Protein AF-A0A940JQU8-F1 (afdb_monomer_lite)

pLDDT: mean 88.35, std 12.3, range [45.5, 98.0]

Foldseek 3Di:
DDDDDPDDPDPDPPPPDPPPVRVVVVCVVVVCVVVVVVVVVVQVQQFPPPVGDGHCVSVCCLVVVVDDPVPNVCVVVVVVLVVLLVVLLVCVLCVPPVVVQVCCVPPNVVCNVVLLCQLCVLVVDPPVRLVVVCVVVVVVVCVVPNPDSNSCSVVVNSNCSNVVNVVSVVVCVVPPVPVVVD

Radius of gyration: 26.98 Å; chains: 1; bounding box: 61×86×70 Å

Secondary structure (DSSP, 8-state):
-------------------HHHHHHHHHHHHHHHHHHHHHHHHHHHB-GGG--B-SHHHHHHHTT-S-HHHHHHHHHHHHHHHHHHHHHHHHHHHHHHHHHHHHHHT-GGGHHHHHHHHHHHHHS-HHHHHHHHHHHHHHHHHHH-S-GGGHHHHHHHHHHHHHHHHHHHHHHHTTHHHH--

Sequence (182 aa):
MTAPVRVRAERSPADIRPSRTTQVLVLVVVGLVFAVPIVAMLEFSLRAGLSGGYTLEHWATVLGGRMPPAYQKPLVGGILNSLLLAVLTIAIVLVILVPTQILVHLRFPKLRRVLEFVCLVPITIPAIVLVVGLAPVYSVIARMFGSGAWTLCFAYGILVLPYTYRAIQSNLSAVDLHTLTE

Structure (mmCIF, N/CA/C/O backbone):
data_AF-A0A940JQU8-F1
#
_entry.id   AF-A0A940JQU8-F1
#
loop_
_atom_site.group_PDB
_atom_site.id
_atom_site.type_symbol
_atom_site.label_atom_id
_atom_site.label_alt_id
_atom_site.label_comp_id
_atom_site.label_asym_id
_atom_site.label_entity_id
_atom_site.label_seq_id
_atom_site.pdbx_PDB_ins_code
_atom_site.Cartn_x
_atom_site.Cartn_y
_atom_site.Cartn_z
_atom_site.occupancy
_atom_site.B_iso_or_equiv
_atom_site.auth_seq_id
_atom_site.auth_comp_id
_atom_site.auth_asym_id
_atom_site.auth_atom_id
_atom_site.pdbx_PDB_model_num
ATOM 1 N N . MET A 1 1 ? -37.567 -61.293 26.072 1.00 49.84 1 MET A N 1
ATOM 2 C CA . MET A 1 1 ? -37.034 -61.166 24.696 1.00 49.84 1 MET A CA 1
ATOM 3 C C . MET A 1 1 ? -36.764 -59.696 24.419 1.00 49.84 1 MET A C 1
ATOM 5 O O . MET A 1 1 ? -37.660 -58.977 24.007 1.00 49.84 1 MET A O 1
ATOM 9 N N . THR A 1 2 ? -35.559 -59.231 24.733 1.00 54.09 2 THR A N 1
ATOM 10 C CA . THR A 1 2 ? -35.094 -57.857 24.500 1.00 54.09 2 THR A CA 1
ATOM 11 C C . THR A 1 2 ? -34.062 -57.913 23.378 1.00 54.09 2 THR A C 1
ATOM 13 O O . THR A 1 2 ? -32.994 -58.498 23.535 1.00 54.09 2 THR A O 1
ATOM 16 N N . ALA A 1 3 ? -34.418 -57.395 22.203 1.00 59.44 3 ALA A N 1
ATOM 17 C CA . ALA A 1 3 ? -33.510 -57.339 21.063 1.00 59.44 3 ALA A CA 1
ATOM 18 C C . ALA A 1 3 ? -32.385 -56.322 21.339 1.00 59.44 3 ALA A C 1
ATOM 20 O O . ALA A 1 3 ? -32.677 -55.230 21.834 1.00 59.44 3 ALA A O 1
ATOM 21 N N . PRO A 1 4 ? -31.114 -56.626 21.025 1.00 58.31 4 PRO A N 1
ATOM 22 C CA . PRO A 1 4 ? -30.039 -55.662 21.201 1.00 58.31 4 PRO A CA 1
ATOM 23 C C . PRO A 1 4 ? -30.141 -54.565 20.135 1.00 58.31 4 PRO A C 1
ATOM 25 O O . PRO A 1 4 ? -30.145 -54.830 18.929 1.00 58.31 4 PRO A O 1
ATOM 28 N N . VAL A 1 5 ? -30.211 -53.317 20.597 1.00 66.94 5 VAL A N 1
ATOM 29 C CA . VAL A 1 5 ? -30.098 -52.110 19.773 1.00 66.94 5 VAL A CA 1
ATOM 30 C C . VAL A 1 5 ? -28.709 -52.109 19.132 1.00 66.94 5 VAL A C 1
ATOM 32 O O . VAL A 1 5 ? -27.697 -51.982 19.818 1.00 66.94 5 VAL A O 1
ATOM 35 N N . ARG A 1 6 ? -28.643 -52.285 17.807 1.00 64.62 6 ARG A N 1
ATOM 36 C CA . ARG A 1 6 ? -27.387 -52.162 17.057 1.00 64.62 6 ARG A CA 1
ATOM 37 C C . ARG A 1 6 ? -26.989 -50.692 17.023 1.00 64.62 6 ARG A C 1
ATOM 39 O O . ARG A 1 6 ? -27.574 -49.909 16.279 1.00 64.62 6 ARG A O 1
ATOM 46 N N . VAL A 1 7 ? -25.986 -50.331 17.815 1.00 62.78 7 VAL A N 1
ATOM 47 C CA . VAL A 1 7 ? -25.299 -49.044 17.700 1.00 62.78 7 VAL A CA 1
ATOM 48 C C . VAL A 1 7 ? -24.676 -48.988 16.305 1.00 62.78 7 VAL A C 1
ATOM 50 O O . VAL A 1 7 ? -23.790 -49.772 15.964 1.00 62.78 7 VAL A O 1
ATOM 53 N N . ARG A 1 8 ? -25.212 -48.109 15.456 1.00 63.34 8 ARG A N 1
ATOM 54 C CA . ARG A 1 8 ? -24.683 -47.838 14.121 1.00 63.34 8 ARG A CA 1
ATOM 55 C C . ARG A 1 8 ? -23.295 -47.233 14.308 1.00 63.34 8 ARG A C 1
ATOM 57 O O . ARG A 1 8 ? -23.192 -46.154 14.873 1.00 63.34 8 ARG A O 1
ATOM 64 N N . ALA A 1 9 ? -22.252 -47.929 13.860 1.00 59.81 9 ALA A N 1
ATOM 65 C CA . ALA A 1 9 ? -20.895 -47.398 13.866 1.00 59.81 9 ALA A CA 1
ATOM 66 C C . ALA A 1 9 ? -20.884 -46.043 13.140 1.00 59.81 9 ALA A C 1
ATOM 68 O O . ALA A 1 9 ? -21.171 -45.970 11.939 1.00 59.81 9 ALA A O 1
ATOM 69 N N . GLU A 1 10 ? -20.618 -44.972 13.885 1.00 60.03 10 GLU A N 1
ATOM 70 C CA . GLU A 1 10 ? -20.389 -43.652 13.320 1.00 60.03 10 GLU A CA 1
ATOM 71 C C . GLU A 1 10 ? -19.164 -43.754 12.411 1.00 60.03 10 GLU A C 1
ATOM 73 O O . GLU A 1 10 ? -18.091 -44.202 12.820 1.00 60.03 10 GLU A O 1
ATOM 78 N N . ARG A 1 11 ? -19.343 -43.425 11.128 1.00 59.59 11 ARG A N 1
ATOM 79 C CA . ARG A 1 11 ? -18.234 -43.381 10.177 1.00 59.59 11 ARG A CA 1
ATOM 80 C C . ARG A 1 11 ? -17.250 -42.333 10.690 1.00 59.59 11 ARG A C 1
ATOM 82 O O . ARG A 1 11 ? -17.604 -41.161 10.760 1.00 59.59 11 ARG A O 1
ATOM 89 N N . SER A 1 12 ? -16.044 -42.773 11.045 1.00 60.91 12 SER A N 1
ATOM 90 C CA . SER A 1 12 ? -14.913 -41.897 11.355 1.00 60.91 12 SER A CA 1
ATOM 91 C C . SER A 1 12 ? -14.816 -40.812 10.271 1.00 60.91 12 SER A C 1
ATOM 93 O O . SER A 1 12 ? -14.932 -41.166 9.089 1.00 60.91 12 SER A O 1
ATOM 95 N N . PRO A 1 13 ? -14.686 -39.517 10.623 1.00 59.06 13 PRO A N 1
ATOM 96 C CA . PRO A 1 13 ? -14.544 -38.462 9.631 1.00 59.06 13 PRO A CA 1
ATOM 97 C C . PRO A 1 13 ? -13.324 -38.802 8.780 1.00 59.06 13 PRO A C 1
ATOM 99 O O . PRO A 1 13 ? -12.199 -38.804 9.272 1.00 59.06 13 PRO A O 1
ATOM 102 N N . ALA A 1 14 ? -13.574 -39.183 7.525 1.00 62.56 14 ALA A N 1
ATOM 103 C CA . ALA A 1 14 ? -12.526 -39.487 6.571 1.00 62.56 14 ALA A CA 1
ATOM 104 C C . ALA A 1 14 ? -11.546 -38.315 6.582 1.00 62.56 14 ALA A C 1
ATOM 106 O O . ALA A 1 14 ? -11.963 -37.169 6.432 1.00 62.56 14 ALA A O 1
ATOM 107 N N . ASP A 1 15 ? -10.272 -38.607 6.819 1.00 62.78 15 ASP A N 1
ATOM 108 C CA . ASP A 1 15 ? -9.181 -37.644 6.773 1.00 62.78 15 ASP A CA 1
ATOM 109 C C . ASP A 1 15 ? -9.208 -36.988 5.382 1.00 62.78 15 ASP A C 1
ATOM 111 O O . ASP A 1 15 ? -8.761 -37.579 4.398 1.00 62.78 15 ASP A O 1
ATOM 115 N N . ILE A 1 16 ? -9.822 -35.799 5.263 1.00 67.62 16 ILE A N 1
ATOM 116 C CA . ILE A 1 16 ? -9.925 -35.022 4.014 1.00 67.62 16 ILE A CA 1
ATOM 117 C C . ILE A 1 16 ? -8.558 -34.384 3.746 1.00 67.62 16 ILE A C 1
ATOM 119 O O . ILE A 1 16 ? -8.406 -33.168 3.642 1.00 67.62 16 ILE A O 1
ATOM 123 N N . ARG A 1 17 ? -7.513 -35.208 3.685 1.00 76.81 17 ARG A N 1
ATOM 124 C CA . ARG A 1 17 ? -6.199 -34.788 3.226 1.00 76.81 17 ARG A CA 1
ATOM 125 C C . ARG A 1 17 ? -6.185 -34.968 1.717 1.00 76.81 17 ARG A C 1
ATOM 127 O O . ARG A 1 17 ? -6.293 -36.101 1.246 1.00 76.81 17 ARG A O 1
ATOM 134 N N . PRO A 1 18 ? -6.074 -33.881 0.933 1.00 78.88 18 PRO A N 1
ATOM 135 C CA . PRO A 1 18 ? -5.881 -34.021 -0.498 1.00 78.88 18 PRO A CA 1
ATOM 136 C C . PRO A 1 18 ? -4.636 -34.875 -0.737 1.00 78.88 18 PRO A C 1
ATOM 138 O O . PRO A 1 18 ? -3.621 -34.714 -0.054 1.00 78.88 18 PRO A O 1
ATOM 141 N N . SER A 1 19 ? -4.721 -35.802 -1.691 1.00 90.38 19 SER A N 1
ATOM 142 C CA . SER A 1 19 ? -3.585 -36.656 -2.032 1.00 90.38 19 SER A CA 1
ATOM 143 C C . SER A 1 19 ? -2.365 -35.792 -2.376 1.00 90.38 19 SER A C 1
ATOM 145 O O . SER A 1 19 ? -2.509 -34.674 -2.880 1.00 90.38 19 SER A O 1
ATOM 147 N N . ARG A 1 20 ? -1.148 -36.308 -2.159 1.00 90.19 20 ARG A N 1
ATOM 148 C CA . ARG A 1 20 ? 0.091 -35.585 -2.503 1.00 90.19 20 ARG A CA 1
ATOM 149 C C . ARG A 1 20 ? 0.082 -35.097 -3.958 1.00 90.19 20 ARG A C 1
ATOM 151 O O . ARG A 1 20 ? 0.570 -34.012 -4.243 1.00 90.19 20 ARG A O 1
ATOM 158 N N . THR A 1 21 ? -0.530 -35.867 -4.861 1.00 91.88 21 THR A N 1
ATOM 159 C CA . THR A 1 21 ? -0.694 -35.480 -6.271 1.00 91.88 21 THR A CA 1
ATOM 160 C C . THR A 1 21 ? -1.620 -34.278 -6.440 1.00 91.88 21 THR A C 1
ATOM 162 O O . THR A 1 21 ? -1.264 -33.336 -7.138 1.00 91.88 21 THR A O 1
ATOM 165 N N . THR A 1 22 ? -2.758 -34.255 -5.741 1.00 92.06 22 THR A N 1
ATOM 166 C CA . THR A 1 22 ? -3.693 -33.125 -5.730 1.00 92.06 22 THR A CA 1
ATOM 167 C C . THR A 1 22 ? -3.034 -31.868 -5.165 1.00 92.06 22 THR A C 1
ATOM 169 O O . THR A 1 22 ? -3.172 -30.800 -5.747 1.00 92.06 22 THR A O 1
ATOM 172 N N . GLN A 1 23 ? -2.273 -31.985 -4.073 1.00 91.50 23 GLN A N 1
ATOM 173 C CA . GLN A 1 23 ? -1.538 -30.857 -3.490 1.00 91.50 23 GLN A CA 1
ATOM 174 C C . GLN A 1 23 ? -0.493 -30.292 -4.457 1.00 91.50 23 GLN A C 1
ATOM 176 O O . GLN A 1 23 ? -0.447 -29.082 -4.665 1.00 91.50 23 GLN A O 1
ATOM 181 N N . VAL A 1 24 ? 0.319 -31.157 -5.077 1.00 96.06 24 VAL A N 1
ATOM 182 C CA . VAL A 1 24 ? 1.325 -30.741 -6.068 1.00 96.06 24 VAL A CA 1
ATOM 183 C C . VAL A 1 24 ? 0.656 -30.101 -7.278 1.00 96.06 24 VAL A C 1
ATOM 185 O O . VAL A 1 24 ? 1.103 -29.049 -7.720 1.00 96.06 24 VAL A O 1
ATOM 188 N N . LEU A 1 25 ? -0.435 -30.681 -7.778 1.00 96.62 25 LEU A N 1
ATOM 189 C CA . LEU A 1 25 ? -1.187 -30.117 -8.895 1.00 96.62 25 LEU A CA 1
ATOM 190 C C . LEU A 1 25 ? -1.701 -28.713 -8.561 1.00 96.62 25 LEU A C 1
ATOM 192 O O . LEU A 1 25 ? -1.490 -27.792 -9.343 1.00 96.62 25 LEU A O 1
ATOM 196 N N . VAL A 1 26 ? -2.321 -28.535 -7.391 1.00 95.31 26 VAL A N 1
ATOM 197 C CA . VAL A 1 26 ? -2.802 -27.224 -6.931 1.00 95.31 26 VAL A CA 1
ATOM 198 C C . VAL A 1 26 ? -1.645 -26.232 -6.815 1.00 95.31 26 VAL A C 1
ATOM 200 O O . VAL A 1 26 ? -1.750 -25.125 -7.334 1.00 95.31 26 VAL A O 1
ATOM 203 N N . LEU A 1 27 ? -0.527 -26.625 -6.199 1.00 95.94 27 LEU A N 1
ATOM 204 C CA . LEU A 1 27 ? 0.652 -25.766 -6.062 1.00 95.94 27 LEU A CA 1
ATOM 205 C C . LEU A 1 27 ? 1.246 -25.367 -7.416 1.00 95.94 27 LEU A C 1
ATOM 207 O O . LEU A 1 27 ? 1.606 -24.209 -7.594 1.00 95.94 27 LEU A O 1
ATOM 211 N N . VAL A 1 28 ? 1.325 -26.294 -8.372 1.00 97.12 28 VAL A N 1
ATOM 212 C CA . VAL A 1 28 ? 1.831 -26.015 -9.722 1.00 97.12 28 VAL A CA 1
ATOM 213 C C . VAL A 1 28 ? 0.885 -25.083 -10.467 1.00 97.12 28 VAL A C 1
ATOM 215 O O . VAL A 1 28 ? 1.341 -24.100 -11.038 1.00 97.12 28 VAL A O 1
ATOM 218 N N . VAL A 1 29 ? -0.424 -25.341 -10.438 1.00 97.62 29 VAL A N 1
ATOM 219 C CA . VAL A 1 29 ? -1.412 -24.499 -11.129 1.00 97.62 29 VAL A CA 1
ATOM 220 C C . VAL A 1 29 ? -1.415 -23.086 -10.549 1.00 97.62 29 VAL A C 1
ATOM 222 O O . VAL A 1 29 ? -1.272 -22.120 -11.294 1.00 97.62 29 VAL A O 1
ATOM 225 N N . VAL A 1 30 ? -1.513 -22.954 -9.225 1.00 96.81 30 VAL A N 1
ATOM 226 C CA . VAL A 1 30 ? -1.472 -21.650 -8.548 1.00 96.81 30 VAL A CA 1
ATOM 227 C C . VAL A 1 30 ? -0.127 -20.966 -8.792 1.00 96.81 30 VAL A C 1
ATOM 229 O O . VAL A 1 30 ? -0.088 -19.790 -9.146 1.00 96.81 30 VAL A O 1
ATOM 232 N N . GLY A 1 31 ? 0.974 -21.709 -8.674 1.00 96.88 31 GLY A N 1
ATOM 233 C CA . GLY A 1 31 ? 2.319 -21.214 -8.945 1.00 96.88 31 GLY A CA 1
ATOM 234 C C . GLY A 1 31 ? 2.462 -20.669 -10.363 1.00 96.88 31 GLY A C 1
ATOM 235 O O . GLY A 1 31 ? 2.976 -19.570 -10.533 1.00 96.88 31 GLY A O 1
ATOM 236 N N . LEU A 1 32 ? 1.945 -21.374 -11.373 1.00 97.44 32 LEU A N 1
ATOM 237 C CA . LEU A 1 32 ? 1.961 -20.924 -12.766 1.00 97.44 32 LEU A CA 1
ATOM 238 C C . LEU A 1 32 ? 1.111 -19.670 -12.979 1.00 97.44 32 LEU A C 1
ATOM 240 O O . LEU A 1 32 ? 1.562 -18.754 -13.662 1.00 97.44 32 LEU A O 1
ATOM 244 N N . VAL A 1 33 ? -0.072 -19.585 -12.364 1.00 97.31 33 VAL A N 1
ATOM 245 C CA . VAL A 1 33 ? -0.937 -18.395 -12.459 1.00 97.31 33 VAL A CA 1
ATOM 246 C C . VAL A 1 33 ? -0.211 -17.129 -11.987 1.00 97.31 33 VAL A C 1
ATOM 248 O O . VAL A 1 33 ? -0.344 -16.086 -12.623 1.00 97.31 33 VAL A O 1
ATOM 251 N N . PHE A 1 34 ? 0.597 -17.212 -10.925 1.00 96.50 34 PHE A N 1
ATOM 252 C CA . PHE A 1 34 ? 1.397 -16.076 -10.447 1.00 96.50 34 PHE A CA 1
ATOM 253 C C . PHE A 1 34 ? 2.729 -15.905 -11.187 1.00 96.50 34 PHE A C 1
ATOM 255 O O . PHE A 1 34 ? 3.167 -14.776 -11.413 1.00 96.50 34 PHE A O 1
ATOM 262 N N . ALA A 1 35 ? 3.381 -17.000 -11.578 1.00 96.69 35 ALA A N 1
ATOM 263 C CA . ALA A 1 35 ? 4.684 -16.956 -12.231 1.00 96.69 35 ALA A CA 1
ATOM 264 C C . ALA A 1 35 ? 4.595 -16.421 -13.663 1.00 96.69 35 ALA A C 1
ATOM 266 O O . ALA A 1 35 ? 5.477 -15.673 -14.077 1.00 96.69 35 ALA A O 1
ATOM 267 N N . VAL A 1 36 ? 3.539 -16.755 -14.413 1.00 97.44 36 VAL A N 1
ATOM 268 C CA . VAL A 1 36 ? 3.397 -16.352 -15.822 1.00 97.44 36 VAL A CA 1
ATOM 269 C C . VAL A 1 36 ? 3.441 -14.825 -15.996 1.00 97.44 36 VAL A C 1
ATOM 271 O O . VAL A 1 36 ? 4.273 -14.373 -16.781 1.00 97.44 36 VAL A O 1
ATOM 274 N N . PRO A 1 37 ? 2.662 -14.001 -15.263 1.00 96.81 37 PRO A N 1
ATOM 275 C CA . PRO A 1 37 ? 2.769 -12.543 -15.355 1.00 96.81 37 PRO A CA 1
ATOM 276 C C . PRO A 1 37 ? 4.151 -12.003 -14.973 1.00 96.81 37 PRO A C 1
ATOM 278 O O . PRO A 1 37 ? 4.640 -11.076 -15.610 1.00 96.81 37 PRO A O 1
ATOM 281 N N . ILE A 1 38 ? 4.802 -12.583 -13.960 1.00 96.19 38 ILE A N 1
ATOM 282 C CA . ILE A 1 38 ? 6.134 -12.145 -13.514 1.00 96.19 38 ILE A CA 1
ATOM 283 C C . ILE A 1 38 ? 7.177 -12.438 -14.593 1.00 96.19 38 ILE A C 1
ATOM 285 O O . ILE A 1 38 ? 7.941 -11.552 -14.970 1.00 96.19 38 ILE A O 1
ATOM 289 N N . VAL A 1 39 ? 7.180 -13.660 -15.128 1.00 96.06 39 VAL A N 1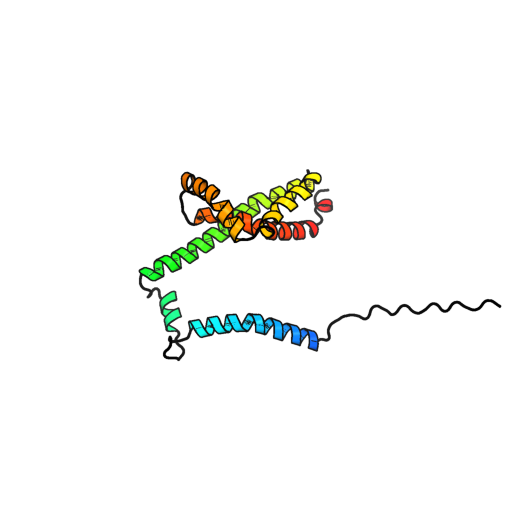
ATOM 290 C CA . VAL A 1 39 ? 8.074 -14.060 -16.219 1.00 96.06 39 VAL A CA 1
ATOM 291 C C . VAL A 1 39 ? 7.799 -13.223 -17.465 1.00 96.06 39 VAL A C 1
ATOM 293 O O . VAL A 1 39 ? 8.745 -12.772 -18.098 1.00 96.06 39 VAL A O 1
ATOM 296 N N . ALA A 1 40 ? 6.533 -12.939 -17.779 1.00 94.88 40 ALA A N 1
ATOM 297 C CA . ALA A 1 40 ? 6.168 -12.065 -18.889 1.00 94.88 40 ALA A CA 1
ATOM 298 C C . ALA A 1 40 ? 6.666 -10.624 -18.690 1.00 94.88 40 ALA A C 1
ATOM 300 O O . ALA A 1 40 ? 7.173 -10.030 -19.634 1.00 94.88 40 ALA A O 1
ATOM 301 N N . MET A 1 41 ? 6.586 -10.060 -17.478 1.00 95.06 41 MET A N 1
ATOM 302 C CA . MET A 1 41 ? 7.152 -8.735 -17.184 1.00 95.06 41 MET A CA 1
ATOM 303 C C . MET A 1 41 ? 8.680 -8.718 -17.315 1.00 95.06 41 MET A C 1
ATOM 305 O O . MET A 1 41 ? 9.239 -7.755 -17.841 1.00 95.06 41 MET A O 1
ATOM 309 N N . LEU A 1 42 ? 9.359 -9.778 -16.866 1.00 92.81 42 LEU A N 1
ATOM 310 C CA . LEU A 1 42 ? 10.810 -9.915 -17.012 1.00 92.81 42 LEU A CA 1
ATOM 311 C C . LEU A 1 42 ? 11.209 -10.024 -18.484 1.00 92.81 42 LEU A C 1
ATOM 313 O O . LEU A 1 42 ? 12.090 -9.295 -18.935 1.00 92.81 42 LEU A O 1
ATOM 317 N N . GLU A 1 43 ? 10.530 -10.883 -19.237 1.00 92.69 43 GLU A N 1
ATOM 318 C CA . GLU A 1 43 ? 10.736 -11.068 -20.671 1.00 92.69 43 GLU A CA 1
ATOM 319 C C . GLU A 1 43 ? 10.489 -9.759 -21.432 1.00 92.69 43 GLU A C 1
ATOM 321 O O . GLU A 1 43 ? 11.355 -9.322 -22.190 1.00 92.69 43 GLU A O 1
ATOM 326 N N . PHE A 1 44 ? 9.389 -9.063 -21.128 1.00 91.88 44 PHE A N 1
ATOM 327 C CA . PHE A 1 44 ? 9.067 -7.758 -21.699 1.00 91.88 44 PHE A CA 1
ATOM 328 C C . PHE A 1 44 ? 10.151 -6.717 -21.408 1.00 91.88 44 PHE A C 1
ATOM 330 O O . PHE A 1 44 ? 10.539 -5.977 -22.309 1.00 91.88 44 PHE A O 1
ATOM 337 N N . SER A 1 45 ? 10.693 -6.686 -20.185 1.00 91.94 45 SER A N 1
ATOM 338 C CA . SER A 1 45 ? 11.773 -5.755 -19.822 1.00 91.94 45 SER A CA 1
ATOM 339 C C . SER A 1 45 ? 13.055 -5.959 -20.645 1.00 91.94 45 SER A C 1
ATOM 341 O O . SER A 1 45 ? 13.848 -5.029 -20.804 1.00 91.94 45 SER A O 1
ATOM 343 N N . LEU A 1 46 ? 13.254 -7.168 -21.178 1.00 92.31 46 LEU A N 1
ATOM 344 C CA . LEU A 1 46 ? 14.413 -7.544 -21.983 1.00 92.31 46 LEU A CA 1
ATOM 345 C C . LEU A 1 46 ? 14.161 -7.405 -23.486 1.00 92.31 46 LEU A C 1
ATOM 347 O O . LEU A 1 46 ? 15.114 -7.469 -24.255 1.00 92.31 46 LEU A O 1
ATOM 351 N N . ARG A 1 47 ? 12.920 -7.225 -23.948 1.00 91.38 47 ARG A N 1
ATOM 352 C CA . ARG A 1 47 ? 12.636 -7.121 -25.388 1.00 91.38 47 ARG A CA 1
ATOM 353 C C . ARG A 1 47 ? 13.238 -5.863 -25.990 1.00 91.38 47 ARG A C 1
ATOM 355 O O . ARG A 1 47 ? 12.961 -4.766 -25.518 1.00 91.38 47 ARG A O 1
ATOM 362 N N . ALA A 1 48 ? 13.964 -6.007 -27.095 1.00 86.56 48 ALA A N 1
ATOM 363 C CA . ALA A 1 48 ? 14.486 -4.899 -27.895 1.00 86.56 48 ALA A CA 1
ATOM 364 C C . ALA A 1 48 ? 13.380 -4.258 -28.765 1.00 86.56 48 ALA A C 1
ATOM 366 O O . ALA A 1 48 ? 13.445 -4.262 -29.994 1.00 86.56 48 ALA A O 1
ATOM 367 N N . GLY A 1 49 ? 12.326 -3.739 -28.125 1.00 79.19 49 GLY A N 1
ATOM 368 C CA . GLY A 1 49 ? 11.205 -3.066 -28.785 1.00 79.19 49 GLY A CA 1
ATOM 369 C C . GLY A 1 49 ? 10.351 -3.970 -29.688 1.00 79.19 49 GLY A C 1
ATOM 370 O O . GLY A 1 49 ? 10.294 -5.188 -29.524 1.00 79.19 49 GLY A O 1
ATOM 371 N N . LEU A 1 50 ? 9.656 -3.352 -30.651 1.00 78.44 50 LEU A N 1
ATOM 372 C CA . LEU A 1 50 ? 8.785 -4.040 -31.621 1.00 78.44 50 LEU A CA 1
ATOM 373 C C . LEU A 1 50 ? 9.569 -4.791 -32.711 1.00 78.44 50 LEU A C 1
ATOM 375 O O . LEU A 1 50 ? 8.997 -5.620 -33.410 1.00 78.44 50 LEU A O 1
ATOM 379 N N . SER A 1 51 ? 10.869 -4.510 -32.849 1.00 73.19 51 SER A N 1
ATOM 380 C CA . SER A 1 51 ? 11.779 -5.149 -33.808 1.00 73.19 51 SER A CA 1
ATOM 381 C C . SER A 1 51 ? 12.128 -6.601 -33.465 1.00 73.19 51 SER A C 1
ATOM 383 O O . SER A 1 51 ? 12.694 -7.301 -34.301 1.00 73.19 51 SER A O 1
ATOM 385 N N . GLY A 1 52 ? 11.769 -7.066 -32.264 1.00 75.06 52 GLY A N 1
ATOM 386 C CA . GLY A 1 52 ? 12.111 -8.398 -31.774 1.00 75.06 52 GLY A CA 1
ATOM 387 C C . GLY A 1 52 ? 13.536 -8.488 -31.215 1.00 75.06 52 GLY A C 1
ATOM 388 O O . GLY A 1 52 ? 14.342 -7.572 -31.352 1.00 75.06 52 GLY A O 1
ATOM 389 N N . GLY A 1 53 ? 13.833 -9.608 -30.551 1.00 86.88 53 GLY A N 1
ATOM 390 C CA . GLY A 1 53 ? 15.122 -9.869 -29.899 1.00 86.88 53 GLY A CA 1
ATOM 391 C C . GLY A 1 53 ? 15.177 -9.467 -28.421 1.00 86.88 53 GLY A C 1
ATOM 392 O O . GLY A 1 53 ? 14.284 -8.794 -27.905 1.00 86.88 53 GLY A O 1
ATOM 393 N N . TYR A 1 54 ? 16.243 -9.900 -27.741 1.00 91.06 54 TYR A N 1
ATOM 394 C CA . TYR A 1 54 ? 16.498 -9.614 -26.328 1.00 91.06 54 TYR A CA 1
ATOM 395 C C . TYR A 1 54 ? 17.743 -8.743 -26.162 1.00 91.06 54 TYR A C 1
ATOM 397 O O . TYR A 1 54 ? 18.781 -9.013 -26.765 1.00 91.06 54 TYR A O 1
ATOM 405 N N . THR A 1 55 ? 17.647 -7.721 -25.319 1.00 90.62 55 THR A N 1
ATOM 406 C CA . THR A 1 55 ? 18.731 -6.807 -24.970 1.00 90.62 55 THR A CA 1
ATOM 407 C C . THR A 1 55 ? 18.729 -6.508 -23.473 1.00 90.62 55 THR A C 1
ATOM 409 O O . THR A 1 55 ? 17.684 -6.365 -22.839 1.00 90.62 55 THR A O 1
ATOM 412 N N . LEU A 1 56 ? 19.926 -6.371 -22.903 1.00 91.38 56 LEU A N 1
ATOM 413 C CA . LEU A 1 56 ? 20.125 -5.883 -21.534 1.00 91.38 56 LEU A CA 1
ATOM 414 C C . LEU A 1 56 ? 20.292 -4.357 -21.474 1.00 91.38 56 LEU A C 1
ATOM 416 O O . LEU A 1 56 ? 20.494 -3.796 -20.396 1.00 91.38 56 LEU A O 1
ATOM 420 N N . GLU A 1 57 ? 20.204 -3.671 -22.614 1.00 89.62 57 GLU A N 1
ATOM 421 C CA . GLU A 1 57 ? 20.453 -2.235 -22.721 1.00 89.62 57 GLU A CA 1
ATOM 422 C C . GLU A 1 57 ? 19.491 -1.395 -21.875 1.00 89.62 57 GLU A C 1
ATOM 424 O O . GLU A 1 57 ? 19.926 -0.424 -21.258 1.00 89.62 57 GLU A O 1
ATOM 429 N N . HIS A 1 58 ? 18.219 -1.788 -21.751 1.00 89.19 58 HIS A N 1
ATOM 430 C CA . HIS A 1 58 ? 17.258 -1.094 -20.884 1.00 89.19 58 HIS A CA 1
ATOM 431 C C . HIS A 1 58 ? 17.729 -1.069 -19.426 1.00 89.19 58 HIS A C 1
ATOM 433 O O . HIS A 1 58 ? 17.788 -0.009 -18.803 1.00 89.19 58 HIS A O 1
ATOM 439 N N . TRP A 1 59 ? 18.150 -2.222 -18.901 1.00 90.81 59 TRP A N 1
ATOM 440 C CA . TRP A 1 59 ? 18.666 -2.340 -17.538 1.00 90.81 59 TRP A CA 1
ATOM 441 C C . TRP A 1 59 ? 20.006 -1.624 -17.368 1.00 90.81 59 TRP A C 1
ATOM 443 O O . TRP A 1 59 ? 20.195 -0.917 -16.380 1.00 90.81 59 TRP A O 1
ATOM 453 N N . ALA A 1 60 ? 20.911 -1.728 -18.345 1.00 90.44 60 ALA A N 1
ATOM 454 C CA . ALA A 1 60 ? 22.178 -0.997 -18.333 1.00 90.44 60 ALA A CA 1
ATOM 455 C C . ALA A 1 60 ? 21.973 0.529 -18.370 1.00 90.44 60 ALA A C 1
ATOM 457 O O . ALA A 1 60 ? 22.718 1.271 -17.733 1.00 90.44 60 ALA A O 1
ATOM 458 N N . THR A 1 61 ? 20.948 1.006 -19.073 1.00 89.94 61 THR A N 1
ATOM 459 C CA . THR A 1 61 ? 20.593 2.429 -19.151 1.00 89.94 61 THR A CA 1
ATOM 460 C C . THR A 1 61 ? 19.998 2.924 -17.834 1.00 89.94 61 THR A C 1
ATOM 462 O O . THR A 1 61 ? 20.363 4.005 -17.362 1.00 89.94 61 THR A O 1
ATOM 465 N N . VAL A 1 62 ? 19.136 2.111 -17.210 1.00 88.75 62 VAL A N 1
ATOM 466 C CA . VAL A 1 62 ? 18.515 2.413 -15.914 1.00 88.75 62 VAL A CA 1
ATOM 467 C C . VAL A 1 62 ? 19.544 2.428 -14.783 1.00 88.75 62 VAL A C 1
ATOM 469 O O . VAL A 1 62 ? 19.614 3.400 -14.032 1.00 88.75 62 VAL A O 1
ATOM 472 N N . LEU A 1 63 ? 20.361 1.379 -14.680 1.00 88.69 63 LEU A N 1
ATOM 473 C CA . LEU A 1 63 ? 21.340 1.204 -13.601 1.00 88.69 63 LEU A CA 1
ATOM 474 C C . LEU A 1 63 ? 22.623 2.013 -13.823 1.00 88.69 63 LEU A C 1
ATOM 476 O O . LEU A 1 63 ? 23.234 2.475 -12.865 1.00 88.69 63 LEU A O 1
ATOM 480 N N . GLY A 1 64 ? 23.031 2.207 -15.078 1.00 85.56 64 GLY A N 1
ATOM 481 C CA . GLY A 1 64 ? 24.244 2.940 -15.441 1.00 85.56 64 GLY A CA 1
ATOM 482 C C . GLY A 1 64 ? 24.096 4.462 -15.428 1.00 85.56 64 GLY A C 1
ATOM 483 O O . GLY A 1 64 ? 25.041 5.152 -15.800 1.00 85.56 64 GLY A O 1
ATOM 484 N N . GLY A 1 65 ? 22.924 4.996 -15.060 1.00 81.12 65 GLY A N 1
ATOM 485 C CA . GLY A 1 65 ? 22.680 6.442 -15.005 1.00 81.12 65 GLY A CA 1
ATOM 486 C C . GLY A 1 65 ? 22.735 7.135 -16.371 1.00 81.12 65 GLY A C 1
ATOM 487 O O . GLY A 1 65 ? 22.993 8.332 -16.441 1.00 81.12 65 GLY A O 1
ATOM 488 N N . ARG A 1 66 ? 22.515 6.388 -17.460 1.00 84.62 66 ARG A N 1
ATOM 489 C CA . ARG A 1 66 ? 22.571 6.893 -18.845 1.00 84.62 66 ARG A CA 1
ATOM 490 C C . ARG A 1 66 ? 21.213 7.389 -19.352 1.00 84.62 66 ARG A C 1
ATOM 492 O O . ARG A 1 66 ? 21.088 7.762 -20.514 1.00 84.62 66 ARG A O 1
ATOM 499 N N . MET A 1 67 ? 20.186 7.370 -18.500 1.00 87.25 67 MET A N 1
ATOM 500 C CA . MET A 1 67 ? 18.860 7.873 -18.849 1.00 87.25 67 MET A CA 1
ATOM 501 C C . MET A 1 67 ? 18.866 9.395 -19.041 1.00 87.25 67 MET A C 1
ATOM 503 O O . MET A 1 67 ? 19.514 10.112 -18.279 1.00 87.25 67 MET A O 1
ATOM 507 N N . PRO A 1 68 ? 18.071 9.923 -19.989 1.00 89.81 68 PRO A N 1
ATOM 508 C CA . PRO A 1 68 ? 17.863 11.358 -20.095 1.00 89.81 68 PRO A CA 1
ATOM 509 C C . PRO A 1 68 ? 17.315 11.943 -18.776 1.00 89.81 68 PRO A C 1
ATOM 511 O O . PRO A 1 68 ? 16.434 11.327 -18.158 1.00 89.81 68 PRO A O 1
ATOM 514 N N . PRO A 1 69 ? 17.736 13.158 -18.365 1.00 86.06 69 PRO A N 1
ATOM 515 C CA . PRO A 1 69 ? 17.290 13.777 -17.112 1.00 86.06 69 PRO A CA 1
ATOM 516 C C . PRO A 1 69 ? 15.767 13.903 -16.972 1.00 86.06 69 PRO A C 1
ATOM 518 O O . PRO A 1 69 ? 15.251 13.895 -15.855 1.00 86.06 69 PRO A O 1
ATOM 521 N N . ALA A 1 70 ? 15.052 13.991 -18.100 1.00 90.81 70 ALA A N 1
ATOM 522 C CA . ALA A 1 70 ? 13.593 14.030 -18.157 1.00 90.81 70 ALA A CA 1
ATOM 523 C C . ALA A 1 70 ? 12.924 12.761 -17.594 1.00 90.81 70 ALA A C 1
ATOM 525 O O . ALA A 1 70 ? 11.844 12.861 -17.024 1.00 90.81 70 ALA A O 1
ATOM 526 N N . TYR A 1 71 ? 13.567 11.594 -17.704 1.00 89.56 71 TYR A N 1
ATOM 527 C CA . TYR A 1 71 ? 13.049 10.312 -17.204 1.00 89.56 71 TYR A CA 1
ATOM 528 C C . TYR A 1 71 ? 13.689 9.904 -15.876 1.00 89.56 71 TYR A C 1
ATOM 530 O O . TYR A 1 71 ? 13.016 9.370 -14.995 1.00 89.56 71 TYR A O 1
ATOM 538 N N . GLN A 1 72 ? 14.975 10.213 -15.693 1.00 89.56 72 GLN A N 1
ATOM 539 C CA . GLN A 1 72 ? 15.698 9.859 -14.474 1.00 89.56 72 GLN A CA 1
ATOM 540 C C . GLN A 1 72 ? 15.139 10.579 -13.239 1.00 89.56 72 GLN A C 1
ATOM 542 O O . GLN A 1 72 ? 14.958 9.948 -12.197 1.00 89.56 72 GLN A O 1
ATOM 547 N N . LYS A 1 73 ? 14.834 11.883 -13.340 1.00 90.12 73 LYS A N 1
ATOM 548 C CA . LYS A 1 73 ? 14.318 12.658 -12.198 1.00 90.12 73 LYS A CA 1
ATOM 549 C C . LYS A 1 73 ? 12.962 12.130 -11.699 1.00 90.12 73 LYS A C 1
ATOM 551 O O . LYS A 1 73 ? 12.865 11.874 -10.498 1.00 90.12 73 LYS A O 1
ATOM 556 N N . PRO A 1 74 ? 11.940 11.907 -12.553 1.00 92.44 74 PRO A N 1
ATOM 557 C CA . PRO A 1 74 ? 10.681 11.311 -12.109 1.00 92.44 74 PRO A CA 1
ATOM 558 C C . PRO A 1 74 ? 10.828 9.881 -11.588 1.00 92.44 74 PRO A C 1
ATOM 560 O O . PRO A 1 74 ? 10.176 9.548 -10.604 1.00 92.44 74 PRO A O 1
ATOM 563 N N . LEU A 1 75 ? 11.685 9.050 -12.196 1.00 92.25 75 LEU A N 1
ATOM 564 C CA . LEU A 1 75 ? 11.891 7.669 -11.750 1.00 92.25 75 LEU A CA 1
ATOM 565 C C . LEU A 1 75 ? 12.471 7.623 -10.333 1.00 92.25 75 LEU A C 1
ATOM 567 O O . LEU A 1 75 ? 11.895 7.003 -9.440 1.00 92.25 75 LEU A O 1
ATOM 571 N N . VAL A 1 76 ? 13.589 8.320 -10.113 1.00 91.31 76 VAL A N 1
ATOM 572 C CA . VAL A 1 76 ? 14.249 8.370 -8.802 1.00 91.31 76 VAL A CA 1
ATOM 573 C C . VAL A 1 76 ? 13.345 9.053 -7.777 1.00 91.31 76 VAL A C 1
ATOM 575 O O . VAL A 1 76 ? 13.174 8.541 -6.673 1.00 91.31 76 VAL A O 1
ATOM 578 N N . GLY A 1 77 ? 12.708 10.166 -8.152 1.00 93.44 77 GLY A N 1
ATOM 579 C CA . GLY A 1 77 ? 11.744 10.854 -7.295 1.00 93.44 77 GLY A CA 1
ATOM 580 C C . GLY A 1 77 ? 10.563 9.961 -6.910 1.00 93.44 77 GLY A C 1
ATOM 581 O O . GLY A 1 77 ? 10.175 9.934 -5.747 1.00 93.44 77 GLY A O 1
ATOM 582 N N . GLY A 1 78 ? 10.024 9.179 -7.847 1.00 94.62 78 GLY A N 1
ATOM 583 C CA . GLY A 1 78 ? 8.939 8.229 -7.605 1.00 94.62 78 GLY A CA 1
ATOM 584 C C . GLY A 1 78 ? 9.331 7.108 -6.644 1.00 94.62 78 GLY A C 1
ATOM 585 O O . GLY A 1 78 ? 8.578 6.817 -5.713 1.00 94.62 78 GLY A O 1
ATOM 586 N N . ILE A 1 79 ? 10.523 6.525 -6.813 1.00 95.38 79 ILE A N 1
ATOM 587 C CA . ILE A 1 79 ? 11.059 5.495 -5.907 1.00 95.38 79 ILE A CA 1
ATOM 588 C C . ILE A 1 79 ? 11.233 6.064 -4.494 1.00 95.38 79 ILE A C 1
ATOM 590 O O . ILE A 1 79 ? 10.735 5.481 -3.530 1.00 95.38 79 ILE A O 1
ATOM 594 N N . LEU A 1 80 ? 11.885 7.223 -4.369 1.00 96.25 80 LEU A N 1
ATOM 595 C CA . LEU A 1 80 ? 12.118 7.865 -3.075 1.00 96.25 80 LEU A CA 1
ATOM 596 C C . LEU A 1 80 ? 10.808 8.271 -2.395 1.00 96.25 80 LEU A C 1
ATOM 598 O O . LEU A 1 80 ? 10.630 7.994 -1.211 1.00 96.25 80 LEU A O 1
ATOM 602 N N . ASN A 1 81 ? 9.866 8.858 -3.136 1.00 96.44 81 ASN A N 1
ATOM 603 C CA . ASN A 1 81 ? 8.548 9.208 -2.608 1.00 96.44 81 ASN A CA 1
ATOM 604 C C . ASN A 1 81 ? 7.778 7.965 -2.149 1.00 96.44 81 ASN A C 1
ATOM 606 O O . ASN A 1 81 ? 7.136 8.011 -1.106 1.00 96.44 81 ASN A O 1
ATOM 610 N N . SER A 1 82 ? 7.858 6.854 -2.886 1.00 97.12 82 SER A N 1
ATOM 611 C CA . SER A 1 82 ? 7.185 5.600 -2.517 1.00 97.12 82 SER A CA 1
ATOM 612 C C . SER A 1 82 ? 7.763 4.999 -1.236 1.00 97.12 82 SER A C 1
ATOM 614 O O . SER A 1 82 ? 7.005 4.616 -0.347 1.00 97.12 82 SER A O 1
ATOM 616 N N . LEU A 1 83 ? 9.093 4.966 -1.107 1.00 97.62 83 LEU A N 1
ATOM 617 C CA . LEU A 1 83 ? 9.773 4.510 0.110 1.00 97.62 83 LEU A CA 1
ATOM 618 C C . LEU A 1 83 ? 9.442 5.405 1.306 1.00 97.62 83 LEU A C 1
ATOM 620 O O . LEU A 1 83 ? 9.087 4.905 2.373 1.00 97.62 83 LEU A O 1
ATOM 624 N N . LEU A 1 84 ? 9.512 6.725 1.116 1.00 97.25 84 LEU A N 1
ATOM 625 C CA . LEU A 1 84 ? 9.163 7.701 2.142 1.00 97.25 84 LEU A CA 1
ATOM 626 C C . LEU A 1 84 ? 7.715 7.513 2.605 1.00 97.25 84 LEU A C 1
ATOM 628 O O . LEU A 1 84 ? 7.454 7.454 3.804 1.00 97.25 84 LEU A O 1
ATOM 632 N N . LEU A 1 85 ? 6.780 7.376 1.663 1.00 97.62 85 LEU A N 1
ATOM 633 C CA . LEU A 1 85 ? 5.371 7.148 1.962 1.00 97.62 85 LEU A CA 1
ATOM 634 C C . LEU A 1 85 ? 5.147 5.838 2.709 1.00 97.62 85 LEU A C 1
ATOM 636 O O . LEU A 1 85 ? 4.421 5.839 3.699 1.00 97.62 85 LEU A O 1
ATOM 640 N N . ALA A 1 86 ? 5.797 4.750 2.294 1.00 97.69 86 ALA A N 1
ATOM 641 C CA . ALA A 1 86 ? 5.690 3.466 2.976 1.00 97.69 86 ALA A CA 1
ATOM 642 C C . ALA A 1 86 ? 6.140 3.572 4.441 1.00 97.69 86 ALA A C 1
ATOM 644 O O . ALA A 1 86 ? 5.393 3.195 5.345 1.00 97.69 86 ALA A O 1
ATOM 645 N N . VAL A 1 87 ? 7.322 4.144 4.689 1.00 98.00 87 VAL A N 1
ATOM 646 C CA . VAL A 1 87 ? 7.867 4.298 6.046 1.00 98.00 87 VAL A CA 1
ATOM 647 C C . VAL A 1 87 ? 6.982 5.204 6.900 1.00 98.00 87 VAL A C 1
ATOM 649 O O . VAL A 1 87 ? 6.639 4.830 8.021 1.00 98.00 87 VAL A O 1
ATOM 652 N N . LEU A 1 88 ? 6.571 6.365 6.380 1.00 97.75 88 LEU A N 1
ATOM 653 C CA . LEU A 1 88 ? 5.726 7.304 7.121 1.00 97.75 88 LEU A CA 1
ATOM 654 C C . LEU A 1 88 ? 4.355 6.707 7.441 1.00 97.75 88 LEU A C 1
ATOM 656 O O . LEU A 1 88 ? 3.898 6.814 8.577 1.00 97.75 88 LEU A O 1
ATOM 660 N N . THR A 1 89 ? 3.706 6.053 6.477 1.00 97.88 89 THR A N 1
ATOM 661 C CA . THR A 1 89 ? 2.410 5.406 6.704 1.00 97.88 89 THR A CA 1
ATOM 662 C C . THR A 1 89 ? 2.517 4.304 7.753 1.00 97.88 89 THR A C 1
ATOM 664 O O . THR A 1 89 ? 1.696 4.272 8.669 1.00 97.88 89 THR A O 1
ATOM 667 N N . ILE A 1 90 ? 3.533 3.439 7.669 1.00 97.44 90 ILE A N 1
ATOM 668 C CA . ILE A 1 90 ? 3.758 2.384 8.668 1.00 97.44 90 ILE A CA 1
ATOM 669 C C . ILE A 1 90 ? 3.973 3.002 10.052 1.00 97.44 90 ILE A C 1
ATOM 671 O O . ILE A 1 90 ? 3.310 2.597 11.006 1.00 97.44 90 ILE A O 1
ATOM 675 N N . ALA A 1 91 ? 4.849 4.002 10.160 1.00 98.00 91 ALA A N 1
ATOM 676 C CA . ALA A 1 91 ? 5.146 4.659 11.427 1.00 98.00 91 ALA A CA 1
ATOM 677 C C . ALA A 1 91 ? 3.889 5.283 12.050 1.00 98.00 91 ALA A C 1
ATOM 679 O O . ALA A 1 91 ? 3.575 4.993 13.201 1.00 98.00 91 ALA A O 1
ATOM 680 N N . ILE A 1 92 ? 3.132 6.077 11.284 1.00 97.44 92 ILE A N 1
ATOM 681 C CA . ILE A 1 92 ? 1.904 6.735 11.756 1.00 97.44 92 ILE A CA 1
ATOM 682 C C . ILE A 1 92 ? 0.883 5.700 12.230 1.00 97.44 92 ILE A C 1
ATOM 684 O O . ILE A 1 92 ? 0.349 5.814 13.334 1.00 97.44 92 ILE A O 1
ATOM 688 N N . VAL A 1 93 ? 0.616 4.677 11.414 1.00 97.56 93 VAL A N 1
ATOM 689 C CA . VAL A 1 93 ? -0.405 3.678 11.741 1.00 97.56 93 VAL A CA 1
ATOM 690 C C . VAL A 1 93 ? 0.008 2.861 12.956 1.00 97.56 93 VAL A C 1
ATOM 692 O O . VAL A 1 93 ? -0.824 2.660 13.833 1.00 97.56 93 VAL A O 1
ATOM 695 N N . LEU A 1 94 ? 1.263 2.420 13.061 1.00 96.38 94 LEU A N 1
ATOM 696 C CA . LEU A 1 94 ? 1.708 1.642 14.218 1.00 96.38 94 LEU A CA 1
ATOM 697 C C . LEU A 1 94 ? 1.714 2.477 15.501 1.00 96.38 94 LEU A C 1
ATOM 699 O O . LEU A 1 94 ? 1.172 2.028 16.510 1.00 96.38 94 LEU A O 1
ATOM 703 N N . VAL A 1 95 ? 2.258 3.697 15.456 1.00 97.44 95 VAL A N 1
ATOM 704 C CA . VAL A 1 95 ? 2.328 4.596 16.621 1.00 97.44 95 VAL A CA 1
ATOM 705 C C . VAL A 1 95 ? 0.940 4.944 17.149 1.00 97.44 95 VAL A C 1
ATOM 707 O O . VAL A 1 95 ? 0.779 5.109 18.351 1.00 97.44 95 VAL A O 1
ATOM 710 N N . ILE A 1 96 ? -0.074 5.035 16.287 1.00 96.75 96 ILE A N 1
ATOM 711 C CA . ILE A 1 96 ? -1.444 5.333 16.718 1.00 96.75 96 ILE A CA 1
ATOM 712 C C . ILE A 1 96 ? -2.188 4.049 17.101 1.00 96.75 96 ILE A C 1
ATOM 714 O O . ILE A 1 96 ? -2.771 3.957 18.184 1.00 96.75 96 ILE A O 1
ATOM 718 N N . LEU A 1 97 ? -2.199 3.050 16.220 1.00 96.31 97 LEU A N 1
ATOM 719 C CA . LEU A 1 97 ? -3.103 1.908 16.322 1.00 96.31 97 LEU A CA 1
ATOM 720 C C . LEU A 1 97 ? -2.667 0.898 17.380 1.00 96.31 97 LEU A C 1
ATOM 722 O O . LEU A 1 97 ? -3.522 0.422 18.124 1.00 96.31 97 LEU A O 1
ATOM 726 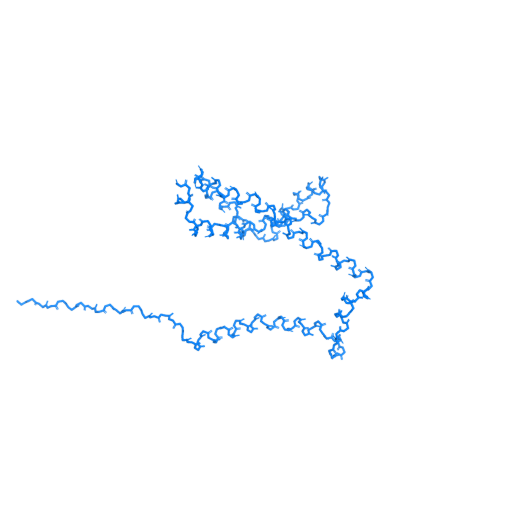N N . VAL A 1 98 ? -1.368 0.602 17.487 1.00 95.19 98 VAL A N 1
ATOM 727 C CA . VAL A 1 98 ? -0.843 -0.367 18.463 1.00 95.19 98 VAL A CA 1
ATOM 728 C C . VAL A 1 98 ? -1.177 0.047 19.901 1.00 95.19 98 VAL A C 1
ATOM 730 O O . VAL A 1 98 ? -1.846 -0.732 20.587 1.00 95.19 98 VAL A O 1
ATOM 733 N N . PRO A 1 99 ? -0.810 1.254 20.387 1.00 94.31 99 PRO A N 1
ATOM 734 C CA . PRO A 1 99 ? -1.145 1.637 21.756 1.00 94.31 99 PRO A CA 1
ATOM 735 C C . PRO A 1 99 ? -2.655 1.765 21.958 1.00 94.31 99 PRO A C 1
ATOM 737 O O . PRO A 1 99 ? -3.155 1.387 23.016 1.00 94.31 99 PRO A O 1
ATOM 740 N N . THR A 1 100 ? -3.401 2.224 20.946 1.00 95.19 100 THR A N 1
ATOM 741 C CA . THR A 1 100 ? -4.868 2.300 21.019 1.00 95.19 100 THR A CA 1
ATOM 742 C C . THR A 1 100 ? -5.483 0.913 21.205 1.00 95.19 100 THR A C 1
ATOM 744 O O . THR A 1 100 ? -6.339 0.731 22.071 1.00 95.19 100 THR A O 1
ATOM 747 N N . GLN A 1 101 ? -5.037 -0.089 20.443 1.00 93.06 101 GLN A N 1
ATOM 748 C CA . GLN A 1 101 ? -5.527 -1.458 20.579 1.00 93.06 101 GLN A CA 1
ATOM 749 C C . GLN A 1 101 ? -5.157 -2.054 21.936 1.00 93.06 101 GLN A C 1
ATOM 751 O O . GLN A 1 101 ? -6.039 -2.629 22.573 1.00 93.06 101 GLN A O 1
ATOM 756 N N . ILE A 1 102 ? -3.919 -1.884 22.407 1.00 92.00 102 ILE A N 1
ATOM 757 C CA . ILE A 1 102 ? -3.492 -2.367 23.731 1.00 92.00 102 ILE A CA 1
ATOM 758 C C . ILE A 1 102 ? -4.348 -1.728 24.834 1.00 92.00 102 ILE A C 1
ATOM 760 O O . ILE A 1 102 ? -4.922 -2.433 25.665 1.00 92.00 102 ILE A O 1
ATOM 764 N N . LEU A 1 103 ? -4.512 -0.402 24.810 1.00 92.62 103 LEU A N 1
ATOM 765 C CA . LEU A 1 103 ? -5.288 0.330 25.811 1.00 92.62 103 LEU A CA 1
ATOM 766 C C . LEU A 1 103 ? -6.760 -0.103 25.833 1.00 92.62 103 LEU A C 1
ATOM 768 O O . LEU A 1 103 ? -7.338 -0.282 26.907 1.00 92.62 103 LEU A O 1
ATOM 772 N N . VAL A 1 104 ? -7.372 -0.285 24.661 1.00 92.56 104 VAL A N 1
ATOM 773 C CA . VAL A 1 104 ? -8.769 -0.723 24.546 1.00 92.56 104 VAL A CA 1
ATOM 774 C C . VAL A 1 104 ? -8.946 -2.168 25.019 1.00 92.56 104 VAL A C 1
ATOM 776 O O . VAL A 1 104 ? -9.949 -2.457 25.669 1.00 92.56 104 VAL A O 1
ATOM 779 N N . HIS A 1 105 ? -7.985 -3.059 24.756 1.00 86.50 105 HIS A N 1
ATOM 780 C CA . HIS A 1 105 ? -8.049 -4.444 25.236 1.00 86.50 105 HIS A CA 1
ATOM 781 C C . HIS A 1 105 ? -7.854 -4.548 26.753 1.00 86.50 105 HIS A C 1
ATOM 783 O O . HIS A 1 105 ? -8.561 -5.330 27.381 1.00 86.50 105 HIS A O 1
ATOM 789 N N . LEU A 1 106 ? -6.958 -3.747 27.342 1.00 86.44 106 LEU A N 1
ATOM 790 C CA . LEU A 1 106 ? -6.654 -3.815 28.776 1.00 86.44 106 LEU A CA 1
ATOM 791 C C . LEU A 1 106 ? -7.632 -3.019 29.651 1.00 86.44 106 LEU A C 1
ATOM 793 O O . LEU A 1 106 ? -8.036 -3.497 30.706 1.00 86.44 106 LEU A O 1
ATOM 797 N N . ARG A 1 107 ? -8.011 -1.794 29.252 1.00 89.12 107 ARG A N 1
ATOM 798 C CA . ARG A 1 107 ? -8.801 -0.888 30.112 1.00 89.12 107 ARG A CA 1
ATOM 799 C C . ARG A 1 107 ? -10.240 -0.657 29.660 1.00 89.12 107 ARG A C 1
ATOM 801 O O . ARG A 1 107 ? -11.090 -0.369 30.499 1.00 89.12 107 ARG A O 1
ATOM 808 N N . PHE A 1 108 ? -10.538 -0.749 28.362 1.00 91.94 108 PHE A N 1
ATOM 809 C CA . PHE A 1 108 ? -11.836 -0.320 27.816 1.00 91.94 108 PHE A CA 1
ATOM 810 C C . PHE A 1 108 ? -12.482 -1.358 26.884 1.00 91.94 108 PHE A C 1
ATOM 812 O O . PHE A 1 108 ? -12.768 -1.050 25.723 1.00 91.94 108 PHE A O 1
ATOM 819 N N . PRO A 1 109 ? -12.819 -2.566 27.373 1.00 85.31 109 PRO A N 1
ATOM 820 C CA . PRO A 1 109 ? -13.320 -3.653 26.527 1.00 85.31 109 PRO A CA 1
ATOM 821 C C . PRO A 1 109 ? -14.605 -3.295 25.758 1.00 85.31 109 PRO A C 1
ATOM 823 O O . PRO A 1 109 ? -14.825 -3.790 24.653 1.00 85.31 109 PRO A O 1
ATOM 826 N N . LYS A 1 110 ? -15.431 -2.375 26.280 1.00 91.25 110 LYS A N 1
ATOM 827 C CA . LYS A 1 110 ? -16.638 -1.877 25.590 1.00 91.25 110 LYS A CA 1
ATOM 828 C C . LYS A 1 110 ? -16.323 -1.106 24.298 1.00 91.25 110 LYS A C 1
ATOM 830 O O . LYS A 1 110 ? -17.117 -1.153 23.362 1.00 91.25 110 LYS A O 1
ATOM 835 N N . LEU A 1 111 ? -15.170 -0.433 24.217 1.00 93.62 111 LEU A N 1
ATOM 836 C CA . LEU A 1 111 ? -14.747 0.325 23.030 1.00 93.62 111 LEU A CA 1
ATOM 837 C C . LEU A 1 111 ? -14.147 -0.563 21.934 1.00 93.62 111 LEU A C 1
ATOM 839 O O . LEU A 1 111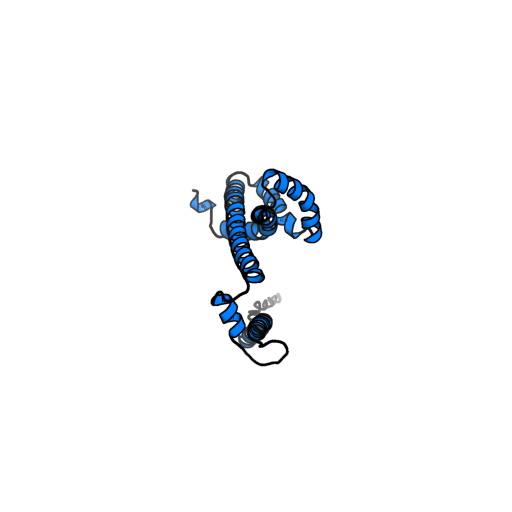 ? -13.988 -0.102 20.805 1.00 93.62 111 LEU A O 1
ATOM 843 N N . ARG A 1 112 ? -13.873 -1.844 22.216 1.00 91.81 112 ARG A N 1
ATOM 844 C CA . ARG A 1 112 ? -13.286 -2.778 21.245 1.00 91.81 112 ARG A CA 1
ATOM 845 C C . ARG A 1 112 ? -14.106 -2.874 19.962 1.00 91.81 112 ARG A C 1
ATOM 847 O O . ARG A 1 112 ? -13.540 -2.798 18.877 1.00 91.81 112 ARG A O 1
ATOM 854 N N . ARG A 1 113 ? -15.433 -2.981 20.091 1.00 92.75 113 ARG A N 1
ATOM 855 C CA . ARG A 1 113 ? -16.352 -3.069 18.945 1.00 92.75 113 ARG A CA 1
ATOM 856 C C . ARG A 1 113 ? -16.374 -1.779 18.123 1.00 92.75 113 ARG A C 1
ATOM 858 O O . ARG A 1 113 ? -16.455 -1.842 16.904 1.00 92.75 113 ARG A O 1
ATOM 865 N N . VAL A 1 114 ? -16.290 -0.624 18.783 1.00 95.94 114 VAL A N 1
ATOM 866 C CA . VAL A 1 114 ? -16.263 0.681 18.106 1.00 95.94 114 VAL A CA 1
ATOM 867 C C . VAL A 1 114 ? -14.957 0.849 17.338 1.00 95.94 114 VAL A C 1
ATOM 869 O O . VAL A 1 114 ? -14.988 1.212 16.167 1.00 95.94 114 VAL A O 1
ATOM 872 N N . LEU A 1 115 ? -13.823 0.528 17.965 1.00 96.00 115 LEU A N 1
ATOM 873 C CA . LEU A 1 115 ? -12.518 0.579 17.312 1.00 96.00 115 LEU A CA 1
ATOM 874 C C . LEU A 1 115 ? -12.464 -0.367 16.105 1.00 96.00 115 LEU A C 1
ATOM 876 O O . LEU A 1 115 ? -12.043 0.048 15.031 1.00 96.00 115 LEU A O 1
ATOM 880 N N . GLU A 1 116 ? -12.933 -1.609 16.264 1.00 95.50 116 GLU A N 1
ATOM 881 C CA . GLU A 1 116 ? -13.030 -2.567 15.157 1.00 95.50 116 GLU A CA 1
ATOM 882 C C . GLU A 1 116 ? -13.883 -2.011 14.015 1.00 95.50 116 GLU A C 1
ATOM 884 O O . GLU A 1 116 ? -13.450 -2.019 12.868 1.00 95.50 116 GLU A O 1
ATOM 889 N N . PHE A 1 117 ? -15.062 -1.470 14.325 1.00 96.44 117 PHE A N 1
ATOM 890 C CA . PHE A 1 117 ? -15.935 -0.873 13.321 1.00 96.44 117 PHE A CA 1
ATOM 891 C C . PHE A 1 117 ? -15.230 0.256 12.560 1.00 96.44 117 PHE A C 1
ATOM 893 O O . PHE A 1 117 ? -15.143 0.198 11.337 1.00 96.44 117 PHE A O 1
ATOM 900 N N . VAL A 1 118 ? -14.655 1.236 13.264 1.00 96.12 118 VAL A N 1
ATOM 901 C CA . VAL A 1 118 ? -13.965 2.380 12.643 1.00 96.12 118 VAL A CA 1
ATOM 902 C C . VAL A 1 118 ? -12.793 1.929 11.769 1.00 96.12 118 VAL A C 1
ATOM 904 O O . VAL A 1 118 ? -12.641 2.425 10.655 1.00 96.12 118 VAL A O 1
ATOM 907 N N . CYS A 1 119 ? -11.986 0.971 12.232 1.00 96.62 119 CYS A N 1
ATOM 908 C CA . CYS A 1 119 ? -10.851 0.461 11.462 1.00 96.62 119 CYS A CA 1
ATOM 909 C C . CYS A 1 119 ? -11.271 -0.359 10.236 1.00 96.62 119 CYS A C 1
ATOM 911 O O . CYS A 1 119 ? -10.509 -0.428 9.275 1.00 96.62 119 CYS A O 1
ATOM 913 N N . LEU A 1 120 ? -12.453 -0.981 10.254 1.00 96.19 120 LEU A N 1
ATOM 914 C CA . LEU A 1 120 ? -12.943 -1.804 9.148 1.00 96.19 120 LEU A CA 1
ATOM 915 C C . LEU A 1 120 ? -13.810 -1.037 8.149 1.00 96.19 120 LEU A C 1
ATOM 917 O O . LEU A 1 120 ? -13.884 -1.451 6.997 1.00 96.19 120 LEU A O 1
ATOM 921 N N . VAL A 1 121 ? -14.414 0.091 8.533 1.00 96.44 121 VAL A N 1
ATOM 922 C CA . VAL A 1 121 ? -15.220 0.935 7.630 1.00 96.44 121 VAL A CA 1
ATOM 923 C C . VAL A 1 121 ? -14.534 1.208 6.279 1.00 96.44 121 VAL A C 1
ATOM 925 O O . VAL A 1 121 ? -15.209 1.035 5.260 1.00 96.44 121 VAL A O 1
ATOM 928 N N . PRO A 1 122 ? -13.227 1.547 6.198 1.00 94.38 122 PRO A N 1
ATOM 929 C CA . PRO A 1 122 ? -12.585 1.880 4.927 1.00 94.38 122 PRO A CA 1
ATOM 930 C C . PRO A 1 122 ? -12.701 0.801 3.846 1.00 94.38 122 PRO A C 1
ATOM 932 O O . PRO A 1 122 ? -12.828 1.145 2.677 1.00 94.38 122 PRO A O 1
ATOM 935 N N . ILE A 1 123 ? -12.704 -0.489 4.211 1.00 95.50 123 ILE A N 1
ATOM 936 C CA . ILE A 1 123 ? -12.779 -1.583 3.225 1.00 95.50 123 ILE A CA 1
ATOM 937 C C . ILE A 1 123 ? -14.192 -1.778 2.663 1.00 95.50 123 ILE A C 1
ATOM 939 O O . ILE A 1 123 ? -14.366 -2.375 1.606 1.00 95.50 123 ILE A O 1
ATOM 943 N N . THR A 1 124 ? -15.208 -1.286 3.375 1.00 95.88 124 THR A N 1
ATOM 944 C CA . THR A 1 124 ? -16.612 -1.387 2.952 1.00 95.88 124 THR A CA 1
ATOM 945 C C . THR A 1 124 ? -17.002 -0.286 1.968 1.00 95.88 124 THR A C 1
ATOM 947 O O . THR A 1 124 ? -17.966 -0.436 1.219 1.00 95.88 124 THR A O 1
ATOM 950 N N . ILE A 1 125 ? -16.251 0.819 1.953 1.00 95.62 125 ILE A N 1
ATOM 951 C CA . ILE A 1 125 ? -16.496 1.961 1.077 1.00 95.62 125 ILE A CA 1
ATOM 952 C C . ILE A 1 125 ? -15.786 1.709 -0.262 1.00 95.62 125 ILE A C 1
ATOM 954 O O . ILE A 1 125 ? -14.588 1.421 -0.270 1.00 95.62 125 ILE A O 1
ATOM 958 N N . PRO A 1 126 ? -16.469 1.857 -1.413 1.00 95.19 126 PRO A N 1
ATOM 959 C CA . PRO A 1 126 ? -15.815 1.753 -2.712 1.00 95.19 126 PRO A CA 1
ATOM 960 C C . PRO A 1 126 ? -14.656 2.747 -2.836 1.00 95.19 126 PRO A C 1
ATOM 962 O O . PRO A 1 126 ? -14.793 3.915 -2.467 1.00 95.19 126 PRO A O 1
ATOM 965 N N . ALA A 1 127 ? -13.539 2.316 -3.429 1.00 92.56 127 ALA A N 1
ATOM 966 C CA . ALA A 1 127 ? -12.322 3.129 -3.511 1.00 92.56 127 ALA A CA 1
ATOM 967 C C . ALA A 1 127 ? -12.568 4.523 -4.120 1.00 92.56 127 ALA A C 1
ATOM 969 O O . ALA A 1 127 ? -12.080 5.523 -3.598 1.00 92.56 127 ALA A O 1
ATOM 970 N N . ILE A 1 128 ? -13.385 4.610 -5.176 1.00 94.44 128 ILE A N 1
ATOM 971 C CA . ILE A 1 128 ? -13.716 5.886 -5.825 1.00 94.44 128 ILE A CA 1
ATOM 972 C C . ILE A 1 128 ? -14.482 6.838 -4.898 1.00 94.44 128 ILE A C 1
ATOM 974 O O . ILE A 1 128 ? -14.193 8.031 -4.867 1.00 94.44 128 ILE A O 1
AT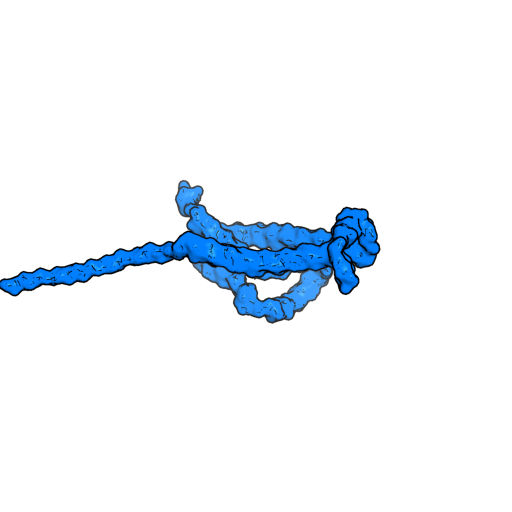OM 978 N N . VAL A 1 129 ? -15.416 6.312 -4.099 1.00 96.88 129 VAL A N 1
ATOM 979 C CA . VAL A 1 129 ? -16.211 7.101 -3.148 1.00 96.88 129 VAL A CA 1
ATOM 980 C C . VAL A 1 129 ? -15.307 7.646 -2.051 1.00 96.88 129 VAL A C 1
ATOM 982 O O . VAL A 1 129 ? -15.416 8.815 -1.689 1.00 96.88 129 VAL A O 1
ATOM 985 N N . LEU A 1 130 ? -14.377 6.823 -1.565 1.00 95.00 130 LEU A N 1
ATOM 986 C CA . LEU A 1 130 ? -13.425 7.231 -0.542 1.00 95.00 130 LEU A CA 1
ATOM 987 C C . LEU A 1 130 ? -12.498 8.346 -1.048 1.00 95.00 130 LEU A C 1
ATOM 989 O O . LEU A 1 130 ? -12.337 9.346 -0.359 1.00 95.00 130 LEU A O 1
ATOM 993 N N . VAL A 1 131 ? -11.946 8.224 -2.262 1.00 93.62 131 VAL A N 1
ATOM 994 C CA . VAL A 1 131 ? -11.069 9.255 -2.852 1.00 93.62 131 VAL A CA 1
ATOM 995 C C . VAL A 1 131 ? -11.814 10.574 -3.067 1.00 93.62 131 VAL A C 1
ATOM 997 O O . VAL A 1 131 ? -11.308 11.630 -2.689 1.00 93.62 131 VAL A O 1
ATOM 1000 N N . VAL A 1 132 ? -13.029 10.525 -3.622 1.00 96.19 132 VAL A N 1
ATOM 1001 C CA . VAL A 1 132 ? -13.856 11.728 -3.823 1.00 96.19 132 VAL A CA 1
ATOM 1002 C C . VAL A 1 132 ? -14.227 12.365 -2.482 1.00 96.19 132 VAL A C 1
ATOM 1004 O O . VAL A 1 132 ? -14.125 13.582 -2.334 1.00 96.19 132 VAL A O 1
ATOM 1007 N N . GLY A 1 133 ? -14.589 11.559 -1.481 1.00 95.06 133 GLY A N 1
ATOM 1008 C CA . GLY A 1 133 ? -14.891 12.039 -0.131 1.00 95.06 133 GLY A CA 1
ATOM 1009 C C . GLY A 1 133 ? -13.685 12.657 0.584 1.00 95.06 133 GLY A C 1
ATOM 1010 O O . GLY A 1 133 ? -13.847 13.580 1.381 1.00 95.06 133 GLY A O 1
ATOM 1011 N N . LEU A 1 134 ? -12.468 12.200 0.274 1.00 94.50 134 LEU A N 1
ATOM 1012 C CA . LEU A 1 134 ? -11.231 12.720 0.858 1.00 94.50 134 LEU A CA 1
ATOM 1013 C C . LEU A 1 134 ? -10.757 14.027 0.206 1.00 94.50 134 LEU A C 1
ATOM 1015 O O . LEU A 1 134 ? -10.000 14.768 0.830 1.00 94.50 134 LEU A O 1
ATOM 1019 N N . ALA A 1 135 ? -11.192 14.334 -1.019 1.00 94.25 135 ALA A N 1
ATOM 1020 C CA . ALA A 1 135 ? -10.771 15.521 -1.764 1.00 94.25 135 ALA A CA 1
ATOM 1021 C C . ALA A 1 135 ? -10.926 16.852 -0.987 1.00 94.25 135 ALA A C 1
ATOM 1023 O O . ALA A 1 135 ? -9.943 17.596 -0.901 1.00 94.25 135 ALA A O 1
ATOM 1024 N N . PRO A 1 136 ? -12.082 17.177 -0.364 1.00 95.69 136 PRO A N 1
ATOM 1025 C CA . PRO A 1 136 ? -12.206 18.403 0.428 1.00 95.69 136 PRO A CA 1
ATOM 1026 C C . PRO A 1 136 ? -11.283 18.401 1.654 1.00 95.69 136 PRO A C 1
ATOM 1028 O O . PRO A 1 136 ? -10.680 19.429 1.959 1.00 95.69 136 PRO A O 1
ATOM 1031 N N . VAL A 1 137 ? -11.093 17.252 2.310 1.00 94.75 137 VAL A N 1
ATOM 1032 C CA . VAL A 1 137 ? -10.165 17.117 3.447 1.00 94.75 137 VAL A CA 1
ATOM 1033 C C . VAL A 1 137 ? -8.729 17.388 2.994 1.00 94.75 137 VAL A C 1
ATOM 1035 O O . VAL A 1 137 ? -8.012 18.163 3.626 1.00 94.75 137 VAL A O 1
ATOM 1038 N N . TYR A 1 138 ? -8.328 16.835 1.847 1.00 94.31 138 TYR A N 1
ATOM 1039 C CA . TYR A 1 138 ? -7.011 17.085 1.264 1.00 94.31 138 TYR A CA 1
ATOM 1040 C C . TYR A 1 138 ? -6.812 18.529 0.823 1.00 94.31 138 TYR A C 1
ATOM 1042 O O . TYR A 1 138 ? -5.690 19.018 0.888 1.00 94.31 138 TYR A O 1
ATOM 1050 N N . SER A 1 139 ? -7.872 19.243 0.438 1.00 93.81 139 SER A N 1
ATOM 1051 C CA . SER A 1 139 ? -7.765 20.677 0.150 1.00 93.81 139 SER A CA 1
ATOM 1052 C C . SER A 1 139 ? -7.351 21.479 1.391 1.00 93.81 139 SER A C 1
ATOM 1054 O O . SER A 1 139 ? -6.567 22.422 1.281 1.00 93.81 139 SER A O 1
ATOM 1056 N N . VAL A 1 140 ? -7.815 21.075 2.580 1.00 95.31 140 VAL A N 1
ATOM 1057 C CA . VAL A 1 140 ? -7.433 21.691 3.858 1.00 95.31 140 VAL A CA 1
ATOM 1058 C C . VAL A 1 140 ? -6.017 21.277 4.242 1.00 95.31 140 VAL A C 1
ATOM 1060 O O . VAL A 1 140 ? -5.194 22.141 4.544 1.00 95.31 140 VAL A O 1
ATOM 1063 N N . ILE A 1 141 ? -5.700 19.981 4.155 1.00 93.81 141 ILE A N 1
ATOM 1064 C CA . ILE A 1 141 ? -4.350 19.471 4.439 1.00 93.81 141 ILE A CA 1
ATOM 1065 C C . ILE A 1 141 ? -3.323 20.177 3.548 1.00 93.81 141 ILE A C 1
ATOM 1067 O O . ILE A 1 141 ? -2.314 20.660 4.052 1.00 93.81 141 ILE A O 1
ATOM 1071 N N . ALA A 1 142 ? -3.606 20.319 2.251 1.00 92.81 142 ALA A N 1
ATOM 1072 C CA . ALA A 1 142 ? -2.709 20.970 1.306 1.00 92.81 142 ALA A CA 1
ATOM 1073 C C . ALA A 1 142 ? -2.478 22.454 1.621 1.00 92.81 142 ALA A C 1
ATOM 1075 O O . ALA A 1 142 ? -1.381 22.960 1.399 1.00 92.81 142 ALA A O 1
ATOM 1076 N N . ARG A 1 143 ? -3.478 23.155 2.169 1.00 93.94 143 ARG A N 1
ATOM 1077 C CA . ARG A 1 143 ? -3.324 24.552 2.612 1.00 93.94 143 ARG A CA 1
ATOM 1078 C C . ARG A 1 143 ? -2.458 24.679 3.864 1.00 93.94 143 ARG A C 1
ATOM 1080 O O . ARG A 1 143 ? -1.756 25.672 3.998 1.00 93.94 143 ARG A O 1
ATOM 1087 N N . MET A 1 144 ? -2.513 23.704 4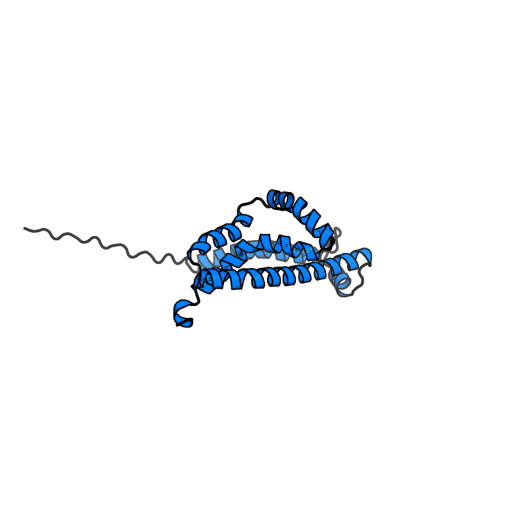.770 1.00 93.50 144 MET A N 1
ATOM 1088 C CA . MET A 1 144 ? -1.776 23.743 6.040 1.00 93.50 144 MET A CA 1
ATOM 1089 C C . MET A 1 144 ? -0.349 23.198 5.925 1.00 93.50 144 MET A C 1
ATOM 1091 O O . MET A 1 144 ? 0.577 23.754 6.505 1.00 93.50 144 MET A O 1
ATOM 1095 N N . PHE A 1 145 ? -0.181 22.104 5.186 1.00 91.06 145 PHE A N 1
ATOM 1096 C CA . PHE A 1 145 ? 1.044 21.302 5.139 1.00 91.06 145 PHE A CA 1
ATOM 1097 C C . PHE A 1 145 ? 1.696 21.267 3.746 1.00 91.06 145 PHE A C 1
ATOM 1099 O O . PHE A 1 145 ? 2.764 20.678 3.569 1.00 91.06 145 PHE A O 1
ATOM 1106 N N . GLY A 1 146 ? 1.076 21.909 2.753 1.00 91.19 146 GLY A N 1
ATOM 1107 C CA . GLY A 1 146 ? 1.509 21.889 1.358 1.00 91.19 146 GLY A CA 1
ATOM 1108 C C . GLY A 1 146 ? 0.990 20.676 0.581 1.00 91.19 146 GLY A C 1
ATOM 1109 O O . GLY A 1 146 ? 0.481 19.709 1.139 1.00 91.19 146 GLY A O 1
ATOM 1110 N N . SER A 1 147 ? 1.138 20.709 -0.742 1.00 89.56 147 SER A N 1
ATOM 1111 C CA . SER A 1 147 ? 0.699 19.650 -1.667 1.00 89.56 147 SER A CA 1
ATOM 1112 C C . SER A 1 147 ? 1.786 18.608 -1.966 1.00 89.56 147 SER A C 1
ATOM 1114 O O . SER A 1 147 ? 1.780 17.964 -3.015 1.00 89.56 147 SER A O 1
ATOM 1116 N N . GLY A 1 148 ? 2.756 18.451 -1.061 1.00 91.12 148 GLY A N 1
ATOM 1117 C CA . GLY A 1 148 ? 3.849 17.498 -1.229 1.00 91.12 148 GLY A CA 1
ATOM 1118 C C . GLY A 1 148 ? 3.362 16.049 -1.188 1.00 91.12 148 GLY A C 1
ATOM 1119 O O . GLY A 1 148 ? 2.420 15.725 -0.462 1.00 91.12 148 GLY A O 1
ATOM 1120 N N . ALA A 1 149 ? 4.052 15.161 -1.915 1.00 91.56 149 ALA A N 1
ATOM 1121 C CA . ALA A 1 149 ? 3.703 13.740 -1.999 1.00 91.56 149 ALA A CA 1
ATOM 1122 C C . ALA A 1 149 ? 3.577 13.078 -0.620 1.00 91.56 149 ALA A C 1
ATOM 1124 O O . ALA A 1 149 ? 2.695 12.252 -0.433 1.00 91.56 149 ALA A O 1
ATOM 1125 N N . TRP A 1 150 ? 4.398 13.486 0.355 1.00 93.69 150 TRP A N 1
ATOM 1126 C CA . TRP A 1 150 ? 4.399 12.949 1.718 1.00 93.69 150 TRP A CA 1
ATOM 1127 C C . TRP A 1 150 ? 3.031 13.029 2.407 1.00 93.69 150 TRP A C 1
ATOM 1129 O O . TRP A 1 150 ? 2.705 12.140 3.185 1.00 93.69 150 TRP A O 1
ATOM 1139 N N . THR A 1 151 ? 2.207 14.036 2.093 1.00 94.38 151 THR A N 1
ATOM 1140 C CA . THR A 1 151 ? 0.874 14.193 2.698 1.00 94.38 151 THR A CA 1
ATOM 1141 C C . THR A 1 151 ? -0.060 13.034 2.362 1.00 94.38 151 THR A C 1
ATOM 1143 O O . THR A 1 151 ? -1.012 12.789 3.099 1.00 94.38 151 THR A O 1
ATOM 1146 N N . LEU A 1 152 ? 0.212 12.266 1.298 1.00 95.19 152 LEU A N 1
ATOM 1147 C CA . LEU A 1 152 ? -0.530 11.048 0.947 1.00 95.19 152 LEU A CA 1
ATOM 1148 C C . LEU A 1 152 ? -0.434 9.960 2.025 1.00 95.19 152 LEU A C 1
ATOM 1150 O O . LEU A 1 152 ? -1.283 9.068 2.062 1.00 95.19 152 LEU A O 1
ATOM 1154 N N . CYS A 1 153 ? 0.538 10.049 2.941 1.00 96.12 153 CYS A N 1
ATOM 1155 C CA . CYS A 1 153 ? 0.688 9.080 4.021 1.00 96.12 153 CYS A CA 1
ATOM 1156 C C . CYS A 1 153 ? -0.555 9.005 4.922 1.00 96.12 153 CYS A C 1
ATOM 1158 O O . CYS A 1 153 ? -0.858 7.925 5.427 1.00 96.12 153 CYS A O 1
ATOM 1160 N N . PHE A 1 154 ? -1.303 10.108 5.069 1.00 94.62 154 PHE A N 1
ATOM 1161 C CA . PHE A 1 154 ? -2.541 10.159 5.848 1.00 94.62 154 PHE A CA 1
ATOM 1162 C C . PHE A 1 154 ? -3.667 9.358 5.185 1.00 94.62 154 PHE A C 1
ATOM 1164 O O . PHE A 1 154 ? -4.294 8.525 5.841 1.00 94.62 154 PHE A O 1
ATOM 1171 N N . ALA A 1 155 ? -3.887 9.546 3.879 1.00 94.88 155 ALA A N 1
ATOM 1172 C CA . ALA A 1 155 ? -4.844 8.748 3.112 1.00 94.88 155 ALA A CA 1
ATOM 1173 C C . ALA A 1 155 ? -4.474 7.262 3.136 1.00 94.88 155 ALA A C 1
ATOM 1175 O O . ALA A 1 155 ? -5.317 6.414 3.425 1.00 94.88 155 ALA A O 1
ATOM 1176 N N . TYR A 1 156 ? -3.203 6.946 2.882 1.00 95.56 156 TYR A N 1
ATOM 1177 C CA . TYR A 1 156 ? -2.711 5.569 2.922 1.00 95.56 156 TYR A CA 1
ATOM 1178 C C . TYR A 1 156 ? -2.832 4.951 4.313 1.00 95.56 156 TYR A C 1
ATOM 1180 O O . TYR A 1 156 ? -3.161 3.772 4.425 1.00 95.56 156 TYR A O 1
ATOM 1188 N N . GLY A 1 157 ? -2.658 5.755 5.364 1.00 96.38 157 GLY A N 1
ATOM 1189 C CA . GLY A 1 157 ? -2.925 5.357 6.739 1.00 96.38 157 GLY A CA 1
ATOM 1190 C C . GLY A 1 157 ? -4.347 4.836 6.908 1.00 96.38 157 GLY A C 1
ATOM 1191 O O . GLY A 1 157 ? -4.521 3.714 7.371 1.00 96.38 157 GLY A O 1
ATOM 1192 N N . ILE A 1 158 ? -5.349 5.598 6.455 1.00 95.50 158 ILE A N 1
ATOM 1193 C CA . ILE A 1 158 ? -6.769 5.202 6.505 1.00 95.50 158 ILE A CA 1
ATOM 1194 C C . ILE A 1 158 ? -7.018 3.921 5.698 1.00 95.50 158 ILE A C 1
ATOM 1196 O O . ILE A 1 158 ? -7.707 3.020 6.174 1.00 95.50 158 ILE A O 1
ATOM 1200 N N . LEU A 1 159 ? -6.441 3.819 4.498 1.00 95.12 159 LEU A N 1
ATOM 1201 C CA . LEU A 1 159 ? -6.615 2.657 3.619 1.00 95.12 159 LEU A CA 1
ATOM 1202 C C . LEU A 1 159 ? -6.062 1.362 4.221 1.00 95.12 159 LEU A C 1
ATOM 1204 O O . LEU A 1 159 ? -6.630 0.293 3.996 1.00 95.12 159 LEU A O 1
ATOM 1208 N N . VAL A 1 160 ? -4.958 1.444 4.968 1.00 96.19 160 VAL A N 1
ATOM 1209 C CA . VAL A 1 160 ? -4.299 0.259 5.533 1.00 96.19 160 VAL A CA 1
ATOM 1210 C C . VAL A 1 160 ? -4.844 -0.141 6.910 1.00 96.19 160 VAL A C 1
ATOM 1212 O O . VAL A 1 160 ? -4.634 -1.280 7.330 1.00 96.19 160 VAL A O 1
ATOM 1215 N N . LEU A 1 161 ? -5.604 0.736 7.587 1.00 96.19 161 LEU A N 1
ATOM 1216 C CA . LEU A 1 161 ? -6.235 0.460 8.889 1.00 96.19 161 LEU A CA 1
ATOM 1217 C C . LEU A 1 161 ? -6.872 -0.935 9.018 1.00 96.19 161 LEU A C 1
ATOM 1219 O O . LEU A 1 161 ? -6.550 -1.603 10.003 1.00 96.19 161 LEU A O 1
ATOM 1223 N N . PRO A 1 162 ? -7.730 -1.418 8.093 1.00 96.19 162 PRO A N 1
ATOM 1224 C CA . PRO A 1 162 ? -8.390 -2.714 8.264 1.00 96.19 162 PRO A CA 1
ATOM 1225 C C . PRO A 1 162 ? -7.392 -3.873 8.313 1.00 96.19 162 PRO A C 1
ATOM 1227 O O . PRO A 1 162 ? -7.538 -4.788 9.126 1.00 96.19 162 PRO A O 1
ATOM 1230 N N . TYR A 1 163 ? -6.354 -3.819 7.479 1.00 95.81 163 TYR A N 1
ATOM 1231 C CA . TYR A 1 163 ? -5.333 -4.858 7.397 1.00 95.81 163 TYR A CA 1
ATOM 1232 C C . TYR A 1 163 ? -4.430 -4.837 8.628 1.00 95.81 163 TYR A C 1
ATOM 1234 O O . TYR A 1 163 ? -4.220 -5.876 9.257 1.00 95.81 163 TYR A O 1
ATOM 1242 N N . THR A 1 164 ? -3.960 -3.653 9.028 1.00 96.38 164 THR A N 1
ATOM 1243 C CA . THR A 1 164 ? -3.091 -3.510 10.200 1.00 96.38 164 THR A CA 1
ATOM 1244 C C . THR A 1 164 ? -3.834 -3.853 11.490 1.00 96.38 164 THR A C 1
ATOM 1246 O O . THR A 1 164 ? -3.302 -4.590 12.318 1.00 96.38 164 THR A O 1
ATOM 1249 N N . TYR A 1 165 ? -5.092 -3.415 11.639 1.00 95.69 165 TYR A N 1
ATOM 1250 C CA . TYR A 1 165 ? -5.931 -3.749 12.794 1.00 95.69 165 TYR A CA 1
ATOM 1251 C C . TYR A 1 165 ? -6.081 -5.263 12.955 1.00 95.69 165 TYR A C 1
ATOM 1253 O O . TYR A 1 165 ? -5.879 -5.781 14.055 1.00 95.69 165 TYR A O 1
ATOM 1261 N N . ARG A 1 166 ? -6.416 -5.972 11.866 1.00 94.56 166 ARG A N 1
ATOM 1262 C CA . ARG A 1 166 ? -6.595 -7.431 11.868 1.00 94.56 166 ARG A CA 1
ATOM 1263 C C . ARG A 1 166 ? -5.290 -8.166 12.163 1.00 94.56 166 ARG A C 1
ATOM 1265 O O . ARG A 1 166 ? -5.299 -9.082 12.982 1.00 94.56 166 ARG A O 1
ATOM 1272 N N . ALA A 1 167 ? -4.182 -7.746 11.554 1.00 94.00 167 ALA A N 1
ATOM 1273 C CA . ALA A 1 167 ? -2.872 -8.344 11.799 1.00 94.00 167 ALA A CA 1
ATOM 1274 C C . ALA A 1 167 ? -2.465 -8.212 13.276 1.00 94.00 167 ALA A C 1
ATOM 1276 O O . ALA A 1 167 ? -2.164 -9.218 13.922 1.00 94.00 167 ALA A O 1
ATOM 1277 N N . ILE A 1 168 ? -2.547 -7.001 13.838 1.00 93.19 168 ILE A N 1
ATOM 1278 C CA . ILE A 1 168 ? -2.218 -6.754 15.247 1.00 93.19 168 ILE A CA 1
ATOM 1279 C C . ILE A 1 168 ? -3.168 -7.525 16.170 1.00 93.19 168 ILE A C 1
ATOM 1281 O O . ILE A 1 168 ? -2.707 -8.172 17.103 1.00 93.19 168 ILE A O 1
ATOM 1285 N N . GLN A 1 169 ? -4.478 -7.519 15.898 1.00 90.56 169 GLN A N 1
ATOM 1286 C CA . GLN A 1 169 ? -5.453 -8.263 16.699 1.00 90.56 169 GLN A CA 1
ATOM 1287 C C . GLN A 1 169 ? -5.135 -9.763 16.727 1.00 90.56 169 GLN A C 1
ATOM 1289 O O . GLN A 1 169 ? -5.193 -10.362 17.796 1.00 90.56 169 GLN A O 1
ATOM 1294 N N . SER A 1 170 ? -4.773 -10.353 15.582 1.00 90.25 170 SER A N 1
ATOM 1295 C CA . SER A 1 170 ? -4.410 -11.772 15.509 1.00 90.25 170 SER A CA 1
ATOM 1296 C C . SER A 1 170 ? -3.156 -12.094 16.329 1.00 90.25 170 SER A C 1
ATOM 1298 O O . SER A 1 170 ? -3.106 -13.116 17.012 1.00 90.25 170 SER A O 1
ATOM 1300 N N . ASN A 1 171 ? -2.176 -11.186 16.331 1.00 88.81 171 ASN A N 1
ATOM 1301 C CA . ASN A 1 171 ? -0.958 -11.319 17.118 1.00 88.81 171 ASN A CA 1
ATOM 1302 C C . ASN A 1 171 ? -1.239 -11.171 18.624 1.00 88.81 171 ASN A C 1
ATOM 1304 O O . ASN A 1 171 ? -0.830 -12.020 19.410 1.00 88.81 171 ASN A O 1
ATOM 1308 N N . LEU A 1 172 ? -2.028 -10.164 19.015 1.00 85.12 172 LEU A N 1
ATOM 1309 C CA . LEU A 1 172 ? -2.433 -9.933 20.405 1.00 85.12 172 LEU A CA 1
ATOM 1310 C C . LEU A 1 172 ? -3.299 -11.062 20.973 1.00 85.12 172 LEU A C 1
ATOM 1312 O O . LEU A 1 172 ? -3.291 -11.262 22.176 1.00 85.12 172 LEU A O 1
ATOM 1316 N N . SER A 1 173 ? -4.063 -11.781 20.146 1.00 78.56 173 SER A N 1
ATOM 1317 C CA . SER A 1 173 ? -4.802 -12.968 20.597 1.00 78.56 173 SER A CA 1
ATOM 1318 C C . SER A 1 173 ? -3.939 -14.226 20.697 1.00 78.56 173 SER A C 1
ATOM 1320 O O . SER A 1 173 ? -4.331 -15.170 21.374 1.00 78.56 173 SER A O 1
ATOM 1322 N N . ALA A 1 174 ? -2.805 -14.264 19.992 1.00 77.62 174 ALA A N 1
ATOM 1323 C CA . ALA A 1 174 ? -1.860 -15.378 20.041 1.00 77.62 174 ALA A CA 1
ATOM 1324 C C . ALA A 1 174 ? -0.888 -15.263 21.226 1.00 77.62 174 ALA A C 1
ATOM 1326 O O . ALA A 1 174 ? -0.391 -16.275 21.714 1.00 77.62 174 ALA A O 1
ATOM 1327 N N . VAL A 1 175 ? -0.620 -14.038 21.681 1.00 72.50 175 VAL A N 1
ATOM 1328 C CA . VAL A 1 175 ? 0.138 -13.753 22.901 1.00 72.50 175 VAL A CA 1
ATOM 1329 C C . VAL A 1 175 ? -0.861 -13.600 24.041 1.00 72.50 175 VAL A C 1
ATOM 1331 O O . VAL A 1 175 ? -1.676 -12.685 24.020 1.00 72.50 175 VAL A O 1
ATOM 1334 N N . ASP A 1 176 ? -0.825 -14.491 25.027 1.00 61.88 176 ASP A N 1
ATOM 1335 C CA . ASP A 1 176 ? -1.75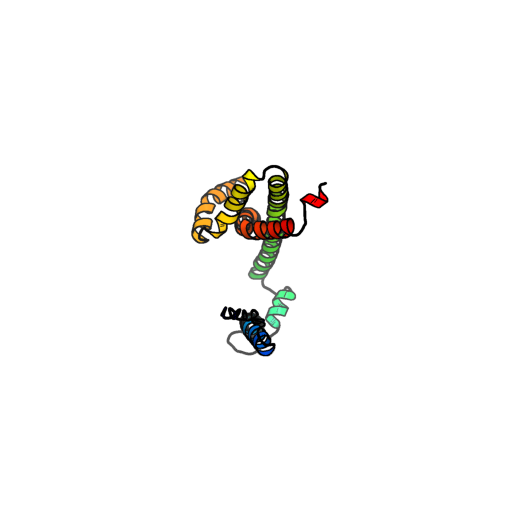9 -14.463 26.153 1.00 61.88 176 ASP A CA 1
ATOM 1336 C C . ASP A 1 176 ? -1.435 -13.276 27.082 1.00 61.88 176 ASP A C 1
ATOM 1338 O O . ASP A 1 176 ? -0.675 -13.366 28.045 1.00 61.88 176 ASP A O 1
ATOM 1342 N N . LEU A 1 177 ? -1.951 -12.096 26.725 1.00 58.03 177 LEU A N 1
ATOM 1343 C CA . LEU A 1 177 ? -1.681 -10.844 27.436 1.00 58.03 177 LEU A CA 1
ATOM 1344 C C . LEU A 1 177 ? -2.148 -10.897 28.898 1.00 58.03 177 LEU A C 1
ATOM 1346 O O . LEU A 1 177 ? -1.631 -10.152 29.722 1.00 58.03 177 LEU A O 1
ATOM 1350 N N . HIS A 1 178 ? -3.111 -11.758 29.237 1.00 53.12 178 HIS A N 1
ATOM 1351 C CA . HIS A 1 178 ? -3.652 -11.847 30.592 1.00 53.12 178 HIS A CA 1
ATOM 1352 C C . HIS A 1 178 ? -2.687 -12.545 31.561 1.00 53.12 178 HIS A C 1
ATOM 1354 O O . HIS A 1 178 ? -2.535 -12.092 32.686 1.00 53.12 178 HIS A O 1
ATOM 1360 N N . THR A 1 179 ? -1.984 -13.592 31.123 1.00 55.56 179 THR A N 1
ATOM 1361 C CA . THR A 1 179 ? -0.999 -14.325 31.944 1.00 55.56 179 THR A CA 1
ATOM 1362 C C . THR A 1 179 ? 0.355 -13.621 32.045 1.00 55.56 179 THR A C 1
ATOM 1364 O O . THR A 1 179 ? 1.132 -13.937 32.935 1.00 55.56 179 THR A O 1
ATOM 1367 N N . LEU A 1 180 ? 0.656 -12.676 31.147 1.00 54.81 180 LEU A N 1
ATOM 1368 C CA . LEU A 1 180 ? 1.900 -11.889 31.167 1.00 54.81 180 LEU A CA 1
ATOM 1369 C C . LEU A 1 180 ? 1.798 -10.569 31.946 1.00 54.81 180 LEU A C 1
ATOM 1371 O O . LEU A 1 180 ? 2.822 -9.922 32.161 1.00 54.81 180 LEU A O 1
ATOM 1375 N N . THR A 1 181 ? 0.586 -10.137 32.308 1.00 55.50 181 THR A N 1
ATOM 1376 C CA . THR A 1 181 ? 0.363 -8.878 33.047 1.00 55.50 181 THR A CA 1
ATOM 1377 C C . THR A 1 181 ? -0.057 -9.104 34.508 1.00 55.50 181 THR A C 1
ATOM 1379 O O . THR A 1 181 ? -0.201 -8.127 35.242 1.00 55.50 181 THR A O 1
ATOM 1382 N N . GLU A 1 182 ? -0.252 -10.362 34.919 1.00 45.50 182 GLU A N 1
ATOM 1383 C CA . GLU A 1 182 ? -0.311 -10.797 36.328 1.00 45.50 182 GLU A CA 1
ATOM 1384 C C . GLU A 1 182 ? 1.102 -11.015 36.888 1.00 45.50 182 GLU A C 1
ATOM 1386 O O . GLU A 1 182 ? 1.321 -10.634 38.061 1.00 45.50 182 GLU A O 1
#